Protein AF-A0A842T5T7-F1 (afdb_monomer_lite)

pLDDT: mean 91.79, std 8.26, range [56.25, 98.56]

Secondary structure (DSSP, 8-state):
--GGGS-SSPPSEEEEEE--GGGHHHHHHHHHHHHHH-TTSEEEEEEHHHHHSHHHHHTT--SEE--S--TTGGGS---GGGSTT-------S--------TT-SHHHH--S--

Radius of gyration: 15.99 Å; chains: 1; bounding box: 43×28×37 Å

Structure (mmCIF, N/CA/C/O backbone):
data_AF-A0A842T5T7-F1
#
_entry.id   AF-A0A842T5T7-F1
#
loop_
_atom_site.group_PDB
_atom_site.id
_atom_site.type_symbol
_atom_site.label_atom_id
_atom_site.label_alt_id
_atom_site.label_comp_id
_atom_site.label_asym_id
_atom_site.label_entity_id
_atom_site.label_seq_id
_atom_site.pdbx_PDB_ins_code
_atom_site.Cartn_x
_atom_site.Cartn_y
_atom_site.Cartn_z
_atom_site.occupancy
_atom_site.B_iso_or_equiv
_atom_site.auth_seq_id
_atom_site.auth_comp_id
_atom_site.auth_asym_id
_atom_site.auth_atom_id
_atom_site.pdbx_PDB_model_num
ATOM 1 N N . MET A 1 1 ? -9.230 14.469 2.408 1.00 56.25 1 MET A N 1
ATOM 2 C CA . MET A 1 1 ? -10.537 13.836 2.661 1.00 56.25 1 MET A CA 1
ATOM 3 C C . MET A 1 1 ? -11.310 14.697 3.640 1.00 56.25 1 MET A C 1
ATOM 5 O O . MET A 1 1 ? -10.899 14.820 4.797 1.00 56.25 1 MET A O 1
ATOM 9 N N . ARG A 1 2 ? -12.343 15.370 3.141 1.00 58.50 2 ARG A N 1
ATOM 10 C CA . ARG A 1 2 ? -13.286 16.148 3.950 1.00 58.50 2 ARG A CA 1
ATOM 11 C C . ARG A 1 2 ? -14.195 15.165 4.698 1.00 58.50 2 ARG A C 1
ATOM 13 O O . ARG A 1 2 ? -14.313 14.010 4.297 1.00 58.50 2 ARG A O 1
ATOM 20 N N . LYS A 1 3 ? -14.831 15.590 5.796 1.00 59.28 3 LYS A N 1
ATOM 21 C CA . LYS A 1 3 ? -15.776 14.728 6.544 1.00 59.28 3 LYS A CA 1
ATOM 22 C C . LYS A 1 3 ? -16.939 14.230 5.670 1.00 59.28 3 LYS A C 1
ATOM 24 O O . LYS A 1 3 ? -17.455 13.154 5.934 1.00 59.28 3 LYS A O 1
ATOM 29 N N . SER A 1 4 ? -17.299 14.985 4.631 1.00 59.31 4 SER A N 1
ATOM 30 C CA . SER A 1 4 ? -18.308 14.635 3.623 1.00 59.31 4 SER A CA 1
ATOM 31 C C . SER A 1 4 ? -17.977 13.386 2.806 1.00 59.31 4 SER A C 1
ATOM 33 O O . SER A 1 4 ? -18.882 12.794 2.237 1.00 59.31 4 SER A O 1
ATOM 35 N N . ASP A 1 5 ? -16.701 12.997 2.740 1.00 69.38 5 ASP A N 1
ATOM 36 C CA . ASP A 1 5 ? -16.228 11.920 1.865 1.00 69.38 5 ASP A CA 1
ATOM 37 C C . ASP A 1 5 ? -16.151 10.567 2.612 1.00 69.38 5 ASP A C 1
ATOM 39 O O . ASP A 1 5 ? -15.589 9.601 2.102 1.00 69.38 5 ASP A O 1
ATOM 43 N N . LEU A 1 6 ? -16.642 10.498 3.859 1.00 73.69 6 LEU A N 1
ATOM 44 C CA . LEU A 1 6 ? -16.678 9.260 4.643 1.00 73.69 6 LEU A CA 1
ATOM 45 C C . LEU A 1 6 ? -17.837 8.361 4.179 1.00 73.69 6 LEU A C 1
ATOM 47 O O . LEU A 1 6 ? -18.920 8.869 3.881 1.00 73.69 6 LEU A O 1
ATOM 51 N N . PRO A 1 7 ? -17.647 7.029 4.153 1.00 75.69 7 PRO A N 1
ATOM 52 C CA . PRO A 1 7 ? -18.704 6.108 3.763 1.00 75.69 7 PRO A CA 1
ATOM 53 C C . PRO A 1 7 ? -19.893 6.202 4.727 1.00 75.69 7 PRO A C 1
ATOM 55 O O . PRO A 1 7 ? -19.721 6.371 5.936 1.00 75.69 7 PRO A O 1
ATOM 58 N N . LYS A 1 8 ? -21.109 6.056 4.183 1.00 76.19 8 LYS A N 1
ATOM 59 C CA . LYS A 1 8 ? -22.356 6.033 4.969 1.00 76.19 8 LYS A CA 1
ATOM 60 C C . LYS A 1 8 ? -22.372 4.881 5.983 1.00 76.19 8 LYS A C 1
ATOM 62 O O . LYS A 1 8 ? -22.871 5.053 7.090 1.00 76.19 8 LYS A O 1
ATOM 67 N N . ASN A 1 9 ? -21.783 3.741 5.617 1.00 84.50 9 ASN A N 1
ATOM 68 C CA . ASN A 1 9 ? -21.648 2.567 6.476 1.00 84.50 9 ASN A CA 1
ATOM 69 C C . ASN A 1 9 ? -20.238 2.486 7.070 1.00 84.50 9 ASN A C 1
ATOM 71 O O . ASN A 1 9 ? -19.254 2.845 6.420 1.00 84.50 9 ASN A O 1
ATOM 75 N N . LYS A 1 10 ? -20.135 1.983 8.304 1.00 90.19 10 LYS A N 1
ATOM 76 C CA . LYS A 1 10 ? -18.836 1.712 8.930 1.00 90.19 10 LYS A CA 1
ATOM 77 C C . LYS A 1 10 ? -18.186 0.504 8.238 1.00 90.19 10 LYS A C 1
ATOM 79 O O . LYS A 1 10 ? -18.858 -0.516 8.116 1.00 90.19 10 LYS A O 1
ATOM 84 N N . PRO A 1 11 ? -16.923 0.602 7.791 1.00 94.50 11 PRO A N 1
ATOM 85 C CA . PRO A 1 11 ? -16.230 -0.520 7.177 1.00 94.50 11 PRO A CA 1
ATOM 86 C C . PRO A 1 11 ? -15.849 -1.568 8.225 1.00 94.50 11 PRO A C 1
ATOM 88 O O . PRO A 1 11 ? -15.534 -1.228 9.366 1.00 94.50 11 PRO A O 1
ATOM 91 N N . ASN A 1 12 ? -15.809 -2.827 7.798 1.00 96.88 12 ASN A N 1
ATOM 92 C CA . ASN A 1 12 ? -15.239 -3.937 8.566 1.00 96.88 12 ASN A CA 1
ATOM 93 C C . ASN A 1 12 ? -13.763 -4.177 8.197 1.00 96.88 12 ASN A C 1
ATOM 95 O O . ASN A 1 12 ? -13.042 -4.821 8.947 1.00 96.88 12 ASN A O 1
ATOM 99 N N . LEU A 1 13 ? -13.318 -3.638 7.057 1.00 96.94 13 LEU A N 1
ATOM 100 C CA . LEU A 1 13 ? -11.975 -3.792 6.506 1.00 96.94 13 LEU A CA 1
ATOM 101 C C . LEU A 1 13 ? -11.516 -2.469 5.882 1.00 96.94 13 LEU A C 1
ATOM 103 O O . LEU A 1 13 ? -12.269 -1.821 5.151 1.00 96.94 13 LEU A O 1
ATOM 107 N N . VAL A 1 14 ? -10.275 -2.076 6.156 1.00 97.31 14 VAL A N 1
ATOM 108 C CA . VAL A 1 14 ? -9.615 -0.904 5.574 1.00 97.31 14 VAL A CA 1
ATOM 109 C C . VAL A 1 14 ? -8.306 -1.348 4.931 1.00 97.31 14 VAL A C 1
ATOM 111 O O . VAL A 1 14 ? -7.363 -1.747 5.611 1.00 97.31 14 VAL A O 1
ATOM 114 N N . LEU A 1 15 ? -8.235 -1.221 3.608 1.00 97.50 15 LEU A N 1
ATOM 115 C CA . LEU A 1 15 ? -7.036 -1.513 2.828 1.00 97.50 15 LEU A CA 1
ATOM 116 C C . LEU A 1 15 ? -6.277 -0.214 2.548 1.00 97.50 15 LEU A C 1
ATOM 118 O O . LEU A 1 15 ? -6.840 0.742 2.011 1.00 97.50 15 LEU A O 1
ATOM 122 N N . ILE A 1 16 ? -4.998 -0.163 2.915 1.00 97.56 16 ILE A N 1
ATOM 123 C CA . ILE A 1 16 ? -4.134 1.001 2.687 1.00 97.56 16 ILE A CA 1
ATOM 124 C C . ILE A 1 16 ? -3.002 0.602 1.742 1.00 97.56 16 ILE A C 1
ATOM 126 O O . ILE A 1 16 ? -2.128 -0.186 2.096 1.00 97.56 16 ILE A O 1
ATOM 130 N N . THR A 1 17 ? -2.976 1.196 0.551 1.00 96.94 17 THR A N 1
ATOM 131 C CA . THR A 1 17 ? -1.896 0.986 -0.421 1.00 96.94 17 THR A CA 1
ATOM 132 C C . THR A 1 17 ? -0.758 1.971 -0.192 1.00 96.94 17 THR A C 1
ATOM 134 O O . THR A 1 17 ? -0.957 3.183 -0.096 1.00 96.94 17 THR A O 1
ATOM 137 N N . SER A 1 18 ? 0.460 1.445 -0.142 1.00 96.69 18 SER A N 1
ATOM 138 C CA . SER A 1 18 ? 1.698 2.209 -0.068 1.00 96.69 18 SER A CA 1
ATOM 139 C C . SER A 1 18 ? 2.445 2.208 -1.404 1.00 96.69 18 SER A C 1
ATOM 141 O O . SER A 1 18 ? 2.383 1.256 -2.181 1.00 96.69 18 SER A O 1
ATOM 143 N N . LEU A 1 19 ? 3.172 3.293 -1.671 1.00 93.50 19 LEU A N 1
ATOM 144 C CA . LEU A 1 19 ? 4.014 3.445 -2.857 1.00 93.50 19 LEU A CA 1
ATOM 145 C C . LEU A 1 19 ? 5.484 3.461 -2.435 1.00 93.50 19 LEU A C 1
ATOM 147 O O . LEU A 1 19 ? 6.051 2.423 -2.116 1.00 93.50 19 LEU A O 1
ATOM 151 N N . PHE A 1 20 ? 6.115 4.630 -2.390 1.00 93.38 20 PHE A N 1
ATOM 152 C CA . PHE A 1 20 ? 7.539 4.730 -2.105 1.00 93.38 20 PHE A CA 1
ATOM 153 C C . PHE A 1 20 ? 7.872 4.616 -0.618 1.00 93.38 20 PHE A C 1
ATOM 155 O O . PHE A 1 20 ? 7.119 5.058 0.251 1.00 93.38 20 PHE A O 1
ATOM 162 N N . THR A 1 21 ? 9.065 4.090 -0.333 1.00 93.44 21 THR A N 1
ATOM 163 C CA . THR A 1 21 ? 9.589 3.930 1.030 1.00 93.44 21 THR A CA 1
ATOM 164 C C . THR A 1 21 ? 9.729 5.264 1.762 1.00 93.44 21 THR A C 1
ATOM 166 O O . THR A 1 21 ? 9.474 5.318 2.957 1.00 93.44 21 THR A O 1
ATOM 169 N N . TYR A 1 22 ? 10.046 6.363 1.071 1.00 93.81 22 TYR A N 1
ATOM 170 C CA . TYR A 1 22 ? 10.150 7.697 1.678 1.00 93.81 22 TYR A CA 1
ATOM 171 C C . TYR A 1 22 ? 8.792 8.332 2.037 1.00 93.81 22 TYR A C 1
ATOM 173 O O . TYR A 1 22 ? 8.747 9.295 2.798 1.00 93.81 22 TYR A O 1
ATOM 181 N N . TRP A 1 23 ? 7.671 7.777 1.562 1.00 94.69 23 TRP A N 1
ATOM 182 C CA . TRP A 1 23 ? 6.314 8.195 1.943 1.00 94.69 23 TRP A CA 1
ATOM 183 C C . TRP A 1 23 ? 5.707 7.337 3.064 1.00 94.69 23 TRP A C 1
ATOM 185 O O . TRP A 1 23 ? 4.490 7.319 3.257 1.00 94.69 23 TRP A O 1
ATOM 195 N N . TRP A 1 24 ? 6.540 6.658 3.857 1.00 96.88 24 TRP A N 1
ATOM 196 C CA . TRP A 1 24 ? 6.083 5.824 4.972 1.00 96.88 24 TRP A CA 1
ATOM 197 C C . TRP A 1 24 ? 5.275 6.607 6.027 1.00 96.88 24 TRP A C 1
ATOM 199 O O . TRP A 1 24 ? 4.300 6.095 6.578 1.00 96.88 24 TRP A O 1
ATOM 209 N N . GLN A 1 25 ? 5.623 7.872 6.291 1.00 97.62 25 GLN A N 1
ATOM 210 C CA . GLN A 1 25 ? 4.958 8.683 7.319 1.00 97.62 25 GLN A CA 1
ATOM 211 C C . GLN A 1 25 ? 3.459 8.912 7.026 1.00 97.62 25 GLN A C 1
ATOM 213 O O . GLN A 1 25 ? 2.644 8.678 7.924 1.00 97.62 25 GLN A O 1
ATOM 218 N N . PRO A 1 26 ? 3.043 9.345 5.814 1.00 97.44 26 PRO A N 1
ATOM 219 C CA . PRO A 1 26 ? 1.635 9.372 5.413 1.00 97.44 26 PRO A CA 1
ATOM 220 C C . PRO A 1 26 ? 0.888 8.046 5.598 1.00 97.44 26 PRO A C 1
ATOM 222 O O . PRO A 1 26 ? -0.257 8.057 6.061 1.00 97.44 26 PRO A O 1
ATOM 225 N N . VAL A 1 27 ? 1.526 6.911 5.292 1.00 97.88 27 VAL A N 1
ATOM 226 C CA . VAL A 1 27 ? 0.926 5.577 5.474 1.00 97.88 27 VAL A CA 1
ATOM 227 C C . VAL A 1 27 ? 0.622 5.341 6.954 1.00 97.88 27 VAL A C 1
ATOM 229 O O . VAL A 1 27 ? -0.511 5.031 7.318 1.00 97.88 27 VAL A O 1
ATOM 232 N N . TRP A 1 28 ? 1.587 5.604 7.837 1.00 98.19 28 TRP A N 1
ATOM 233 C CA . TRP A 1 28 ? 1.405 5.434 9.282 1.00 98.19 28 TRP A CA 1
ATOM 234 C C . TRP A 1 28 ? 0.359 6.389 9.859 1.00 98.19 28 TRP A C 1
ATOM 236 O O . TRP A 1 28 ? -0.442 6.001 10.711 1.00 98.19 28 TRP A O 1
ATOM 246 N N . LYS A 1 29 ? 0.333 7.643 9.389 1.00 98.19 29 LYS A N 1
ATOM 247 C CA . LYS A 1 29 ? -0.709 8.612 9.763 1.00 98.19 29 LYS A CA 1
ATOM 248 C C . LYS A 1 29 ? -2.098 8.106 9.361 1.00 98.19 29 LYS A C 1
ATOM 250 O O . LYS A 1 29 ? -3.039 8.269 10.135 1.00 98.19 29 LYS A O 1
ATOM 255 N N . SER A 1 30 ? -2.214 7.464 8.199 1.00 97.00 30 SER A N 1
ATOM 256 C CA . SER A 1 30 ? -3.469 6.880 7.713 1.00 97.00 30 SER A CA 1
ATOM 257 C C . SER A 1 30 ? -3.920 5.709 8.584 1.00 97.00 30 SER A C 1
ATOM 259 O O . SER A 1 30 ? -5.058 5.721 9.048 1.00 97.00 30 SER A O 1
ATOM 261 N N . VAL A 1 31 ? -3.019 4.775 8.912 1.00 98.00 31 VAL A N 1
ATOM 262 C CA . VAL A 1 31 ? -3.301 3.656 9.835 1.00 98.00 31 VAL A CA 1
ATOM 263 C C . VAL A 1 31 ? -3.822 4.177 11.176 1.00 98.00 31 VAL A C 1
ATOM 265 O O . VAL A 1 31 ? -4.916 3.816 11.604 1.00 98.00 31 VAL A O 1
ATOM 268 N N . LYS A 1 32 ? -3.094 5.106 11.812 1.00 98.00 32 LYS A N 1
ATOM 269 C CA . LYS A 1 32 ? -3.492 5.689 13.107 1.00 98.00 32 LYS A CA 1
ATOM 270 C C . LYS A 1 32 ? -4.841 6.403 13.037 1.00 98.00 32 LYS A C 1
ATOM 272 O O . LYS A 1 32 ? -5.624 6.329 13.981 1.00 98.00 32 LYS A O 1
ATOM 277 N N . LYS A 1 33 ? -5.109 7.122 11.944 1.00 96.00 33 LYS A N 1
ATOM 278 C CA . LYS A 1 33 ? -6.381 7.820 11.735 1.00 96.00 33 LYS A CA 1
ATOM 279 C C . LYS A 1 33 ? -7.536 6.827 11.620 1.00 96.00 33 LYS A C 1
ATOM 281 O O . LYS A 1 33 ? -8.530 6.993 12.321 1.00 96.00 33 LYS A O 1
ATOM 286 N N . TYR A 1 34 ? -7.414 5.814 10.767 1.00 95.44 34 TYR A N 1
ATOM 287 C CA . TYR A 1 34 ? -8.506 4.872 10.529 1.00 95.44 34 TYR A CA 1
ATOM 288 C C . TYR A 1 34 ? -8.742 3.930 11.704 1.00 95.44 34 TYR A C 1
ATOM 290 O O . TYR A 1 34 ? -9.898 3.670 12.008 1.00 95.44 34 TYR A O 1
ATOM 298 N N . LYS A 1 35 ? -7.704 3.561 12.462 1.00 95.75 35 LYS A N 1
ATOM 299 C CA . LYS A 1 35 ? -7.869 2.780 13.698 1.00 95.75 35 LYS A CA 1
ATOM 300 C C . LYS A 1 35 ? -8.662 3.536 14.770 1.00 95.75 35 LYS A C 1
ATOM 302 O O . LYS A 1 35 ? -9.434 2.941 15.508 1.00 95.75 35 LYS A O 1
ATOM 307 N N . LYS A 1 36 ? -8.522 4.868 14.824 1.00 95.19 36 LYS A N 1
ATOM 308 C CA . LYS A 1 36 ? -9.334 5.732 15.702 1.00 95.19 36 LYS A CA 1
ATOM 309 C C . LYS A 1 36 ? -10.773 5.899 15.211 1.00 95.19 36 LYS A C 1
ATOM 311 O O . LYS A 1 36 ? -11.678 5.990 16.030 1.00 95.19 36 LYS A O 1
ATOM 316 N N . LEU A 1 37 ? -10.983 5.996 13.897 1.00 93.69 37 LEU A N 1
ATOM 317 C CA . LEU A 1 37 ? -12.320 6.180 13.316 1.00 93.69 37 LEU A CA 1
ATOM 318 C C . LEU A 1 37 ? -13.141 4.884 13.317 1.00 93.69 37 LEU A C 1
ATOM 320 O O . LEU A 1 37 ? -14.352 4.925 13.530 1.00 93.69 37 LEU A O 1
ATOM 324 N N . TYR A 1 38 ? -12.481 3.751 13.086 1.00 95.00 38 TYR A N 1
ATOM 325 C CA . TYR A 1 38 ? -13.088 2.440 12.891 1.00 95.00 38 TYR A CA 1
ATOM 326 C C . TYR A 1 38 ? -12.337 1.390 13.726 1.00 95.00 38 TYR A C 1
ATOM 328 O O . TYR A 1 38 ? -11.585 0.592 13.177 1.00 95.00 38 TYR A O 1
ATOM 336 N N . PRO A 1 39 ? -12.517 1.382 15.060 1.00 94.31 39 PRO A N 1
ATOM 337 C CA . PRO A 1 39 ? -11.754 0.508 15.956 1.00 94.31 39 PRO A CA 1
ATOM 338 C C . PRO A 1 39 ? -12.025 -0.987 15.747 1.00 94.31 39 PRO A C 1
ATOM 340 O O . PRO A 1 39 ? -11.192 -1.806 16.110 1.00 94.31 39 PRO A O 1
ATOM 343 N N . ASN A 1 40 ? -13.170 -1.330 15.150 1.00 95.56 40 ASN A N 1
ATOM 344 C CA . ASN A 1 40 ? -13.559 -2.710 14.854 1.00 95.56 40 ASN A CA 1
ATOM 345 C C . ASN A 1 40 ? -13.184 -3.143 13.429 1.00 95.56 40 ASN A C 1
ATOM 347 O O . ASN A 1 40 ? -13.470 -4.277 13.059 1.00 95.56 40 ASN A O 1
ATOM 351 N N . ALA A 1 41 ? -12.637 -2.240 12.609 1.00 97.12 41 ALA A N 1
ATOM 352 C CA . ALA A 1 41 ? -12.226 -2.576 11.255 1.00 97.12 41 ALA A CA 1
ATOM 353 C C . ALA A 1 41 ? -10.810 -3.146 11.268 1.00 97.12 41 ALA A C 1
ATOM 355 O O . ALA A 1 41 ? -9.914 -2.564 11.881 1.00 97.12 41 ALA A O 1
ATOM 356 N N . GLU A 1 42 ? -10.601 -4.232 10.537 1.00 98.25 42 GLU A N 1
ATOM 357 C CA . GLU A 1 42 ? -9.266 -4.753 10.276 1.00 98.25 42 GLU A CA 1
ATOM 358 C C . GLU A 1 42 ? -8.523 -3.821 9.312 1.00 98.25 42 GLU A C 1
ATOM 360 O O . GLU A 1 42 ? -9.086 -3.373 8.309 1.00 98.25 42 GLU A O 1
ATOM 365 N N . ILE A 1 43 ? -7.267 -3.484 9.615 1.00 98.44 43 ILE A N 1
ATOM 366 C CA . ILE A 1 43 ? -6.449 -2.606 8.775 1.00 98.44 43 ILE A CA 1
ATOM 367 C C . ILE A 1 43 ? -5.276 -3.381 8.188 1.00 98.44 43 ILE A C 1
ATOM 369 O O . ILE A 1 43 ? -4.319 -3.708 8.896 1.00 98.44 43 ILE A O 1
ATOM 373 N N . ILE A 1 44 ? -5.301 -3.557 6.868 1.00 98.56 44 ILE A N 1
ATOM 374 C CA . ILE A 1 44 ? -4.236 -4.211 6.103 1.00 98.56 44 ILE A CA 1
ATOM 375 C C . ILE A 1 44 ? -3.488 -3.163 5.282 1.00 98.56 44 ILE A C 1
ATOM 377 O O . ILE A 1 44 ? -4.092 -2.356 4.568 1.00 98.56 44 ILE A O 1
ATOM 381 N N . VAL A 1 45 ? -2.158 -3.169 5.374 1.00 98.56 45 VAL A N 1
ATOM 382 C CA . VAL A 1 45 ? -1.298 -2.280 4.581 1.00 98.56 45 VAL A CA 1
ATOM 383 C C . VAL A 1 45 ? -0.554 -3.092 3.527 1.00 98.56 45 VAL A C 1
ATOM 385 O O . VAL A 1 45 ? 0.152 -4.037 3.859 1.00 98.56 45 VAL A O 1
ATOM 388 N N . GLY A 1 46 ? -0.684 -2.701 2.260 1.00 97.62 46 GLY A N 1
ATOM 389 C CA . GLY A 1 46 ? -0.020 -3.347 1.125 1.00 97.62 46 GLY A CA 1
ATOM 390 C C . GLY A 1 46 ? 0.740 -2.356 0.246 1.00 97.62 46 GLY A C 1
ATOM 391 O O . GLY A 1 46 ? 0.920 -1.188 0.598 1.00 97.62 46 GLY A O 1
ATOM 392 N N . GLY A 1 47 ? 1.189 -2.804 -0.923 1.00 95.38 47 GLY A N 1
ATOM 393 C CA . GLY A 1 47 ? 1.909 -1.975 -1.895 1.00 95.38 47 GLY A CA 1
ATOM 394 C C . GLY A 1 47 ? 3.433 -2.021 -1.750 1.00 95.38 47 GLY A C 1
ATOM 395 O O . GLY A 1 47 ? 3.982 -2.862 -1.036 1.00 95.38 47 GLY A O 1
ATOM 396 N N . ILE A 1 48 ? 4.137 -1.148 -2.474 1.00 94.75 48 ILE A N 1
ATOM 397 C CA . ILE A 1 48 ? 5.584 -1.292 -2.717 1.00 94.75 48 ILE A CA 1
ATOM 398 C C . ILE A 1 48 ? 6.387 -1.145 -1.417 1.00 94.75 48 ILE A C 1
ATOM 400 O O . ILE A 1 48 ? 7.172 -2.028 -1.084 1.00 94.75 48 ILE A O 1
ATOM 404 N N . TYR A 1 49 ? 6.174 -0.079 -0.643 1.00 96.19 49 TYR A N 1
ATOM 405 C CA . TYR A 1 49 ? 6.857 0.117 0.642 1.00 96.19 49 TYR A CA 1
ATOM 406 C C . TYR A 1 49 ? 6.601 -1.039 1.617 1.00 96.19 49 TYR A C 1
ATOM 408 O O . TYR A 1 49 ? 7.557 -1.573 2.181 1.00 96.19 49 TYR A O 1
ATOM 416 N N . ALA A 1 50 ? 5.338 -1.441 1.771 1.00 97.38 50 ALA A N 1
ATOM 417 C CA . ALA A 1 50 ? 4.940 -2.562 2.620 1.00 97.38 50 ALA A CA 1
ATOM 418 C C . ALA A 1 50 ? 5.631 -3.872 2.209 1.00 97.38 50 ALA A C 1
ATOM 420 O O . ALA A 1 50 ? 6.074 -4.630 3.064 1.00 97.38 50 ALA A O 1
ATOM 421 N N . SER A 1 51 ? 5.793 -4.092 0.903 1.00 96.31 51 SER A N 1
ATOM 422 C CA . SER A 1 51 ? 6.429 -5.296 0.365 1.00 96.31 51 SER A CA 1
ATOM 423 C C . SER A 1 51 ? 7.953 -5.293 0.509 1.00 96.31 51 SER A C 1
ATOM 425 O O . SER A 1 51 ? 8.555 -6.349 0.672 1.00 96.31 51 SER A O 1
ATOM 427 N N . ILE A 1 52 ? 8.592 -4.121 0.435 1.00 95.38 52 ILE A N 1
ATOM 428 C CA . ILE A 1 52 ? 10.056 -3.994 0.546 1.00 95.38 52 ILE A CA 1
ATOM 429 C C . ILE A 1 52 ? 10.506 -4.041 2.009 1.00 95.38 52 ILE A C 1
ATOM 431 O O . ILE A 1 52 ? 11.539 -4.635 2.312 1.00 95.38 52 ILE A O 1
ATOM 435 N N . LEU A 1 53 ? 9.766 -3.387 2.910 1.00 96.19 53 LEU A N 1
ATOM 436 C CA . LEU A 1 53 ? 10.129 -3.226 4.323 1.00 96.19 53 LEU A CA 1
ATOM 437 C C . LEU A 1 53 ? 8.980 -3.659 5.255 1.00 96.19 53 LEU A C 1
ATOM 439 O O . LEU A 1 53 ? 8.503 -2.833 6.043 1.00 96.19 53 LEU A O 1
ATOM 443 N N . PRO A 1 54 ? 8.532 -4.928 5.205 1.00 97.38 54 PRO A N 1
ATOM 444 C CA . PRO A 1 54 ? 7.343 -5.383 5.930 1.00 97.38 54 PRO A CA 1
ATOM 445 C C . PRO A 1 54 ? 7.464 -5.196 7.444 1.00 97.38 54 PRO A C 1
ATOM 447 O O . PRO A 1 54 ? 6.573 -4.620 8.067 1.00 97.38 54 PRO A O 1
ATOM 450 N N . GLU A 1 55 ? 8.617 -5.541 8.021 1.00 97.62 55 GLU A N 1
ATOM 451 C CA . GLU A 1 55 ? 8.888 -5.374 9.456 1.00 97.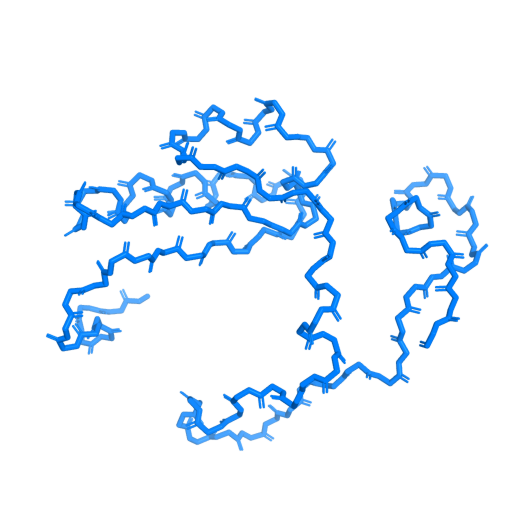62 55 GLU A CA 1
ATOM 452 C C . GLU A 1 55 ? 8.826 -3.911 9.908 1.00 97.62 55 GLU A C 1
ATOM 454 O O . GLU A 1 55 ? 8.368 -3.591 11.006 1.00 97.62 55 GLU A O 1
ATOM 459 N N . TYR A 1 56 ? 9.271 -2.984 9.055 1.00 97.69 56 TYR A N 1
ATOM 460 C CA . TYR A 1 56 ? 9.164 -1.560 9.354 1.00 97.69 56 TYR A CA 1
ATOM 461 C C . TYR A 1 56 ? 7.723 -1.077 9.180 1.00 97.69 56 TYR A C 1
ATOM 463 O O . TYR A 1 56 ? 7.240 -0.297 9.995 1.00 97.69 56 TYR A O 1
ATOM 471 N N . CYS A 1 57 ? 7.015 -1.564 8.159 1.00 97.88 57 CYS A N 1
ATOM 472 C CA . CYS A 1 57 ? 5.603 -1.265 7.938 1.00 97.88 57 CYS A CA 1
ATOM 473 C C . CYS A 1 57 ? 4.730 -1.725 9.108 1.00 97.88 57 CYS A C 1
ATOM 475 O O . CYS A 1 57 ? 3.871 -0.966 9.551 1.00 97.88 57 CYS A O 1
ATOM 477 N N . LYS A 1 58 ? 5.003 -2.896 9.692 1.00 98.12 58 LYS A N 1
ATOM 478 C CA . LYS A 1 58 ? 4.243 -3.432 10.830 1.00 98.12 58 LYS A CA 1
ATOM 479 C C . LYS A 1 58 ? 4.236 -2.494 12.044 1.00 98.12 58 LYS A C 1
ATOM 481 O O . LYS A 1 58 ? 3.229 -2.390 12.748 1.00 98.12 58 LYS A O 1
ATOM 486 N N . LYS A 1 59 ? 5.308 -1.715 12.237 1.00 98.12 59 LYS A N 1
ATOM 487 C CA . LYS A 1 59 ? 5.418 -0.693 13.299 1.00 98.12 59 LYS A CA 1
ATOM 488 C C . LYS A 1 59 ? 4.409 0.454 13.157 1.00 98.12 59 LYS A C 1
ATOM 490 O O . LYS A 1 59 ? 4.240 1.231 14.096 1.00 98.12 59 LYS A O 1
ATOM 495 N N . SER A 1 60 ? 3.700 0.558 12.030 1.00 97.25 60 SER A N 1
ATOM 496 C CA . SER A 1 60 ? 2.607 1.518 11.853 1.00 97.25 60 SER A CA 1
ATOM 497 C C . SER A 1 60 ? 1.412 1.257 12.777 1.00 97.25 60 SER A C 1
ATOM 499 O O . SER A 1 60 ? 0.595 2.163 12.963 1.00 97.25 60 SER A O 1
ATOM 501 N N . GLY A 1 61 ? 1.289 0.040 13.326 1.00 97.25 61 GLY A N 1
ATOM 502 C CA . GLY A 1 61 ? 0.142 -0.407 14.124 1.00 97.25 61 GLY A CA 1
ATOM 503 C C . GLY A 1 61 ? -1.005 -1.005 13.298 1.00 97.25 61 GLY A C 1
ATOM 504 O O . GLY A 1 61 ? -2.136 -1.060 13.787 1.00 97.25 61 GLY A O 1
ATOM 505 N N . CYS A 1 62 ? -0.729 -1.404 12.051 1.00 98.00 62 CYS A N 1
ATOM 506 C CA . CYS A 1 62 ? -1.671 -2.148 11.212 1.00 98.00 62 CYS A CA 1
ATOM 507 C C . CYS A 1 62 ? -1.827 -3.599 11.688 1.00 98.00 62 CYS A C 1
ATOM 509 O O . CYS A 1 62 ? -0.918 -4.180 12.295 1.00 98.00 62 CYS A O 1
ATOM 511 N N . ASP A 1 63 ? -2.987 -4.179 11.406 1.00 98.38 63 ASP A N 1
ATOM 512 C CA . ASP A 1 63 ? -3.342 -5.534 11.828 1.00 98.38 63 ASP A CA 1
ATOM 513 C C . ASP A 1 63 ? -2.637 -6.576 10.959 1.00 98.38 63 ASP A C 1
ATOM 515 O O . ASP A 1 63 ? -2.109 -7.551 11.492 1.00 98.38 63 ASP A O 1
ATOM 519 N N . GLU A 1 64 ? -2.433 -6.280 9.672 1.00 98.38 64 GLU A N 1
ATOM 520 C CA . GLU A 1 64 ? -1.647 -7.107 8.754 1.00 98.38 64 GLU A CA 1
ATOM 521 C C . GLU A 1 64 ? -0.837 -6.263 7.753 1.00 98.38 64 GLU A C 1
ATOM 523 O O . GLU A 1 64 ? -1.199 -5.133 7.408 1.00 98.38 64 GLU A O 1
ATOM 528 N N . VAL A 1 65 ? 0.289 -6.820 7.298 1.00 98.50 65 VAL A N 1
ATOM 529 C CA . VAL A 1 65 ? 1.070 -6.290 6.177 1.00 98.50 65 VAL A CA 1
ATOM 530 C C . VAL A 1 65 ? 1.003 -7.296 5.037 1.00 98.50 65 VAL A C 1
ATOM 532 O O . VAL A 1 65 ? 1.523 -8.401 5.163 1.00 98.50 65 VAL A O 1
ATOM 535 N N . TYR A 1 66 ? 0.405 -6.895 3.920 1.00 97.75 66 TYR A N 1
ATOM 536 C CA . TYR A 1 66 ? 0.346 -7.718 2.720 1.00 97.75 66 TYR A CA 1
ATOM 537 C C . TYR A 1 66 ? 1.579 -7.466 1.845 1.00 97.75 66 TYR A C 1
ATOM 539 O O . TYR A 1 66 ? 1.837 -6.332 1.424 1.00 97.75 66 TYR A O 1
ATOM 547 N N . VAL A 1 67 ? 2.337 -8.526 1.562 1.00 96.12 67 VAL A N 1
ATOM 548 C CA . VAL A 1 67 ? 3.576 -8.469 0.775 1.00 96.12 67 VAL A CA 1
ATOM 549 C C . VAL A 1 67 ? 3.330 -8.998 -0.633 1.00 96.12 67 VAL A C 1
ATOM 551 O O . VAL A 1 67 ? 2.962 -10.154 -0.823 1.00 96.12 67 VAL A O 1
ATOM 554 N N . GLY A 1 68 ? 3.620 -8.164 -1.628 1.00 93.00 68 GLY A N 1
ATOM 555 C CA . GLY A 1 68 ? 3.527 -8.511 -3.040 1.00 93.00 68 GLY A CA 1
ATOM 556 C C . GLY A 1 68 ? 2.246 -8.018 -3.708 1.00 93.00 68 GLY A C 1
ATOM 557 O O . GLY A 1 68 ? 1.599 -7.068 -3.264 1.00 93.00 68 GLY A O 1
ATOM 558 N N . LEU A 1 69 ? 1.932 -8.645 -4.839 1.00 90.56 69 LEU A N 1
ATOM 559 C CA . LEU A 1 69 ? 0.776 -8.325 -5.669 1.00 90.56 69 LEU A CA 1
ATOM 560 C C . LEU A 1 69 ? -0.396 -9.249 -5.359 1.00 90.56 69 LEU A C 1
ATOM 562 O O . LEU A 1 69 ? -0.219 -10.463 -5.268 1.00 90.56 69 LEU A O 1
ATOM 566 N N . VAL A 1 70 ? -1.595 -8.669 -5.333 1.00 92.00 70 VAL A N 1
ATOM 567 C CA . VAL A 1 70 ? -2.855 -9.417 -5.352 1.00 92.00 70 VAL A CA 1
ATOM 568 C C . VAL A 1 70 ? -3.100 -9.873 -6.789 1.00 92.00 70 VAL A C 1
ATOM 570 O O . VAL A 1 70 ? -3.539 -9.089 -7.629 1.00 9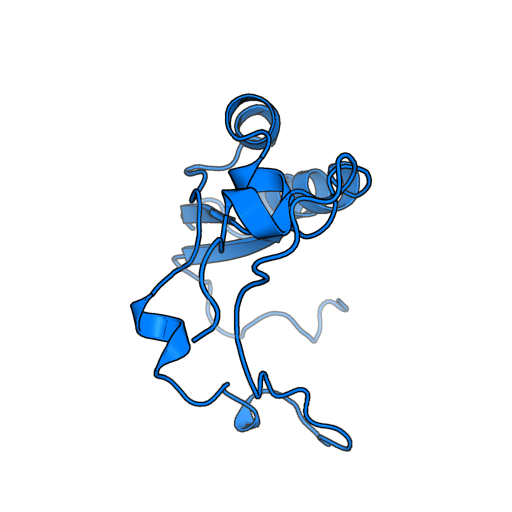2.00 70 VAL A O 1
ATOM 573 N N . ARG A 1 71 ? -2.749 -11.123 -7.103 1.00 88.69 71 ARG A N 1
ATOM 574 C CA . ARG A 1 71 ? -2.728 -11.631 -8.488 1.00 88.69 71 ARG A CA 1
ATOM 575 C C . ARG A 1 71 ? -4.114 -11.680 -9.119 1.00 88.69 71 ARG A C 1
ATOM 577 O O . ARG A 1 71 ? -4.245 -11.485 -10.321 1.00 88.69 71 ARG A O 1
ATOM 584 N N . GLU A 1 72 ? -5.129 -11.934 -8.312 1.00 91.12 72 GLU A N 1
ATOM 585 C CA . GLU A 1 72 ? -6.525 -12.017 -8.720 1.00 91.12 72 GLU A CA 1
ATOM 586 C C . GLU A 1 72 ? -7.026 -10.659 -9.224 1.00 91.12 72 GLU A C 1
ATOM 588 O O . GLU A 1 72 ? -7.742 -10.600 -10.220 1.00 91.12 72 GLU A O 1
ATOM 593 N N . ALA A 1 73 ? -6.584 -9.568 -8.588 1.00 89.56 73 ALA A N 1
ATOM 594 C CA . ALA A 1 73 ? -6.986 -8.210 -8.940 1.00 89.56 73 ALA A CA 1
ATOM 595 C C . ALA A 1 73 ? -6.420 -7.744 -10.291 1.00 89.56 73 ALA A C 1
ATOM 597 O O . ALA A 1 73 ? -7.028 -6.901 -10.941 1.00 89.56 73 ALA A O 1
ATOM 598 N N . GLU A 1 74 ? -5.297 -8.310 -10.745 1.00 86.81 74 GLU A N 1
ATOM 599 C CA . GLU A 1 74 ? -4.695 -7.962 -12.041 1.00 86.81 74 GLU A CA 1
ATOM 600 C C . GLU A 1 74 ? -5.541 -8.428 -13.238 1.00 86.81 74 GLU A C 1
ATOM 602 O O . GLU A 1 74 ? -5.377 -7.909 -14.337 1.00 86.81 74 GLU A O 1
ATOM 607 N N . ASN A 1 75 ? -6.465 -9.374 -13.033 1.00 88.62 75 ASN A N 1
ATOM 608 C CA . ASN A 1 75 ? -7.382 -9.849 -14.075 1.00 88.62 75 ASN A CA 1
ATOM 609 C C . ASN A 1 75 ? -8.738 -9.124 -14.054 1.00 88.62 75 ASN A C 1
ATOM 611 O O . ASN A 1 75 ? -9.658 -9.520 -14.771 1.00 88.62 75 ASN A O 1
ATOM 615 N N . LEU A 1 76 ? -8.891 -8.100 -13.211 1.00 91.31 76 LEU A N 1
ATOM 616 C CA . LEU A 1 76 ? -10.130 -7.344 -13.060 1.00 91.31 76 LEU A CA 1
ATOM 617 C C . LEU A 1 76 ? -9.992 -5.950 -13.671 1.00 91.31 76 LEU A C 1
ATOM 619 O O . LEU A 1 76 ? -8.925 -5.338 -13.663 1.00 91.31 76 LEU A O 1
ATOM 623 N N . ILE A 1 77 ? -11.108 -5.423 -14.171 1.00 90.31 77 ILE A N 1
ATOM 624 C CA . ILE A 1 77 ? -11.184 -4.029 -14.606 1.00 90.31 77 ILE A CA 1
ATOM 625 C C . ILE A 1 77 ? -11.250 -3.153 -13.346 1.00 90.31 77 ILE A C 1
ATOM 627 O O . ILE A 1 77 ? -12.068 -3.440 -12.464 1.00 90.31 77 ILE A O 1
ATOM 631 N N . PRO A 1 78 ? -10.425 -2.092 -13.230 1.00 90.31 78 PRO A N 1
ATOM 632 C CA . PRO A 1 78 ? -10.539 -1.153 -12.124 1.00 90.31 78 PRO A CA 1
ATOM 633 C C . PRO A 1 78 ? -11.948 -0.568 -12.033 1.00 90.31 78 PRO A C 1
ATOM 635 O O . PRO A 1 78 ? -12.587 -0.289 -13.046 1.00 90.31 78 PRO A O 1
ATOM 638 N N . THR A 1 79 ? -12.418 -0.347 -10.809 1.00 90.69 79 THR A N 1
ATOM 639 C CA . THR A 1 79 ? -13.768 0.158 -10.520 1.00 90.69 79 THR A CA 1
ATOM 640 C C . THR A 1 79 ? -13.858 1.664 -10.804 1.00 90.69 79 THR A C 1
ATOM 642 O O . THR A 1 79 ? -13.931 2.495 -9.896 1.00 90.69 79 THR A O 1
ATOM 645 N N . TYR A 1 80 ? -13.759 2.033 -12.085 1.00 90.12 80 TYR A N 1
ATOM 646 C CA . TYR A 1 80 ? -13.789 3.415 -12.574 1.00 90.12 80 TYR A CA 1
ATOM 647 C C . TYR A 1 80 ? -15.099 4.134 -12.227 1.00 90.12 80 TYR A C 1
ATOM 649 O O . TYR A 1 80 ? -15.104 5.350 -12.048 1.00 90.12 80 TYR A O 1
ATOM 657 N N . ASP A 1 81 ? -16.182 3.378 -12.060 1.00 89.81 81 ASP A N 1
ATOM 658 C CA . ASP A 1 81 ? -17.496 3.844 -11.617 1.00 89.81 81 ASP A CA 1
ATOM 659 C C . ASP A 1 81 ? -17.496 4.453 -10.202 1.00 89.81 81 ASP A C 1
ATOM 661 O O . ASP A 1 81 ? -18.385 5.242 -9.882 1.00 89.81 81 ASP A O 1
ATOM 665 N N . LEU A 1 82 ? -16.479 4.181 -9.370 1.00 88.00 82 LEU A N 1
ATOM 666 C CA . LEU A 1 82 ? -16.343 4.813 -8.049 1.00 88.00 82 LEU A CA 1
ATOM 667 C C . LEU A 1 82 ? -15.850 6.264 -8.104 1.00 88.00 82 LEU A C 1
ATOM 669 O O . LEU A 1 82 ? -15.866 6.945 -7.074 1.00 88.00 82 LEU A O 1
ATOM 673 N N . ILE A 1 83 ? -15.374 6.742 -9.256 1.00 87.06 83 ILE A N 1
ATOM 674 C CA . ILE A 1 83 ? -14.822 8.091 -9.393 1.00 87.06 83 ILE A CA 1
ATOM 675 C C . ILE A 1 83 ? -15.861 8.990 -10.079 1.00 87.06 83 ILE A C 1
ATOM 677 O O . ILE A 1 83 ? -16.045 8.886 -11.294 1.00 87.06 83 ILE A O 1
ATOM 681 N N . PRO A 1 84 ? -16.527 9.902 -9.341 1.00 85.88 84 PRO A N 1
ATOM 682 C CA . PRO A 1 84 ? -17.429 10.865 -9.960 1.00 85.88 84 PRO A CA 1
ATOM 683 C C . PRO A 1 84 ? -16.643 11.795 -10.894 1.00 85.88 84 PRO A C 1
ATOM 685 O O . PRO A 1 84 ? -15.531 12.215 -10.567 1.00 85.88 84 PRO A O 1
ATOM 688 N N . ASP A 1 85 ? -17.228 12.117 -12.049 1.00 89.06 85 ASP A N 1
ATOM 689 C CA . ASP A 1 85 ? -16.651 13.007 -13.068 1.00 89.06 85 ASP A CA 1
ATOM 690 C C . ASP A 1 85 ? -15.269 12.566 -13.588 1.00 89.06 85 ASP A C 1
ATOM 692 O O . ASP A 1 85 ? -14.337 13.368 -13.724 1.00 89.06 85 ASP A O 1
ATOM 696 N N . LEU A 1 86 ? -15.117 11.273 -13.886 1.00 88.69 86 LEU A N 1
ATOM 697 C CA . LEU A 1 86 ? -13.871 10.700 -14.390 1.00 88.69 86 LEU A CA 1
ATOM 698 C C . LEU A 1 86 ? -13.464 11.295 -15.752 1.00 88.69 86 LEU A C 1
ATOM 700 O O . LEU A 1 86 ? -14.052 10.993 -16.786 1.00 88.69 86 LEU A O 1
ATOM 704 N N . LYS A 1 87 ? -12.407 12.117 -15.757 1.00 93.06 87 LYS A N 1
ATOM 705 C CA . LYS A 1 87 ? -11.833 12.729 -16.976 1.00 93.06 87 LYS A CA 1
ATOM 706 C C . LYS A 1 87 ? -10.642 11.964 -17.556 1.00 93.06 87 LYS A C 1
ATOM 708 O O . LYS A 1 87 ? -10.276 12.190 -18.704 1.00 93.06 87 LYS A O 1
ATOM 713 N N . LEU A 1 88 ? -10.002 11.112 -16.753 1.00 90.75 88 LEU A N 1
ATOM 714 C CA . LEU A 1 88 ? -8.770 10.407 -17.105 1.00 90.75 88 LEU A CA 1
ATOM 715 C C . LEU A 1 88 ? -8.735 9.036 -16.431 1.00 90.75 88 LEU A C 1
ATOM 717 O O . LEU A 1 88 ? -8.899 8.945 -15.217 1.00 90.75 88 LEU A O 1
ATOM 721 N N . CYS A 1 89 ? -8.433 7.999 -17.210 1.00 89.25 89 CYS A N 1
ATOM 722 C CA . CYS A 1 89 ? -8.218 6.645 -16.709 1.00 89.25 89 CYS A CA 1
ATOM 723 C C . CYS A 1 89 ? -6.736 6.279 -16.789 1.00 89.25 89 CYS A C 1
ATOM 725 O O . CYS A 1 89 ? -6.088 6.514 -17.808 1.00 89.25 89 CYS A O 1
ATOM 727 N N . VAL A 1 90 ? -6.215 5.657 -15.732 1.00 86.81 90 VAL A N 1
ATOM 728 C CA . VAL A 1 90 ? -4.910 4.987 -15.763 1.00 86.81 90 VAL A CA 1
ATOM 729 C C . VAL A 1 90 ? -5.163 3.499 -15.969 1.00 86.81 90 VAL A C 1
ATOM 731 O O . VAL A 1 90 ? -5.935 2.897 -15.220 1.00 86.81 90 VAL A O 1
ATOM 734 N N . ILE A 1 91 ? -4.523 2.929 -16.987 1.00 89.44 91 ILE A N 1
ATOM 735 C CA . ILE A 1 91 ? -4.538 1.495 -17.289 1.00 89.44 91 ILE A CA 1
ATOM 736 C C . ILE A 1 91 ? -3.110 0.955 -17.252 1.00 89.44 91 ILE A C 1
ATOM 738 O O . ILE A 1 91 ? -2.158 1.658 -17.598 1.00 89.44 91 ILE A O 1
ATOM 742 N N . HIS A 1 92 ? -2.959 -0.305 -16.860 1.00 88.12 92 HIS A N 1
ATOM 743 C CA . HIS A 1 92 ? -1.713 -1.035 -17.052 1.00 88.12 92 HIS A CA 1
ATOM 744 C C . HIS A 1 92 ? -1.829 -1.855 -18.337 1.00 88.12 92 HIS A C 1
ATOM 746 O O . HIS A 1 92 ? -2.608 -2.797 -18.397 1.00 88.12 92 HIS A O 1
ATOM 752 N N . ALA A 1 93 ? -1.065 -1.484 -19.368 1.00 89.75 93 ALA A N 1
ATOM 753 C CA . ALA A 1 93 ? -0.966 -2.270 -20.603 1.00 89.75 93 ALA A CA 1
ATOM 754 C C . ALA A 1 93 ? -0.045 -3.495 -20.449 1.00 89.75 93 ALA A C 1
ATOM 756 O O . ALA A 1 93 ? -0.124 -4.434 -21.231 1.00 89.75 93 ALA A O 1
ATOM 757 N N . SER A 1 94 ? 0.841 -3.457 -19.454 1.00 89.56 94 SER A N 1
ATOM 758 C CA . SER A 1 94 ? 1.770 -4.527 -19.098 1.00 89.56 94 SER A CA 1
ATOM 759 C C . SER A 1 94 ? 2.184 -4.384 -17.635 1.00 89.56 94 SER A C 1
ATOM 761 O O . SER A 1 94 ? 2.193 -3.264 -17.105 1.00 89.56 94 SER A O 1
ATOM 763 N N . ARG A 1 95 ? 2.617 -5.477 -17.010 1.00 90.00 95 ARG A N 1
ATOM 764 C CA . ARG A 1 95 ? 3.207 -5.495 -15.658 1.00 90.00 95 ARG A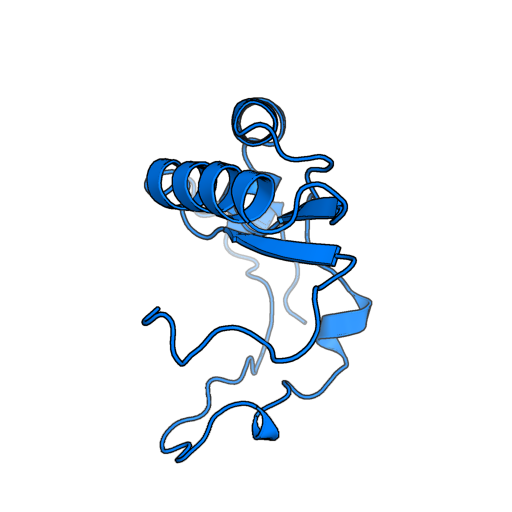 CA 1
ATOM 765 C C . ARG A 1 95 ? 4.631 -6.033 -15.677 1.00 90.00 95 ARG A C 1
ATOM 767 O O . ARG A 1 95 ? 4.957 -6.872 -16.505 1.00 90.00 95 ARG A O 1
ATOM 774 N N . GLY A 1 96 ? 5.454 -5.597 -14.725 1.00 91.62 96 GLY A N 1
ATOM 775 C CA . GLY A 1 96 ? 6.829 -6.063 -14.552 1.00 91.62 96 GLY A CA 1
ATOM 776 C C . GLY A 1 96 ? 7.880 -5.466 -15.488 1.00 91.62 96 GLY A C 1
ATOM 777 O O . GLY A 1 96 ? 7.597 -4.729 -16.432 1.00 91.62 96 GLY A O 1
ATOM 778 N N . CYS A 1 97 ? 9.149 -5.746 -15.176 1.00 93.44 97 CYS A N 1
ATOM 779 C CA . CYS A 1 97 ? 10.293 -5.257 -15.945 1.00 93.44 97 CYS A CA 1
ATOM 780 C C . CYS A 1 97 ? 11.498 -6.202 -15.830 1.00 93.44 97 CYS A C 1
ATOM 782 O O . CYS A 1 97 ? 12.001 -6.458 -14.738 1.00 93.44 97 CYS A O 1
ATOM 784 N N . ILE A 1 98 ? 12.026 -6.648 -16.976 1.00 95.25 98 ILE A N 1
ATOM 785 C CA . ILE A 1 98 ? 13.193 -7.551 -17.054 1.00 95.25 98 ILE A CA 1
ATOM 786 C C . ILE A 1 98 ? 14.536 -6.865 -16.736 1.00 95.25 98 ILE A C 1
ATOM 788 O O . ILE A 1 98 ? 15.574 -7.523 -16.627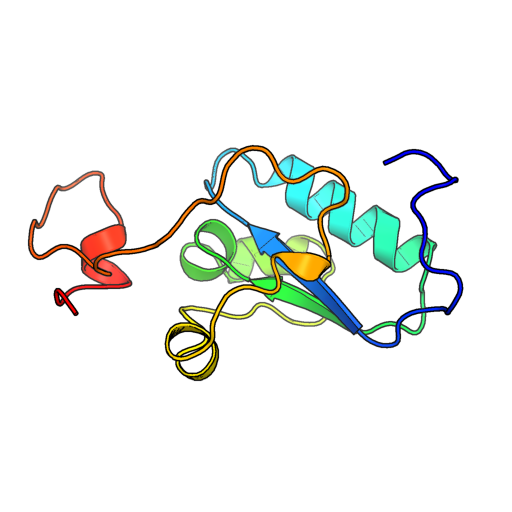 1.00 95.25 98 ILE A O 1
ATOM 792 N N . ARG A 1 99 ? 14.557 -5.529 -16.623 1.00 95.81 99 ARG A N 1
ATOM 793 C CA . ARG A 1 99 ? 15.788 -4.757 -16.406 1.00 95.81 99 ARG A CA 1
ATOM 794 C C . ARG A 1 99 ? 16.227 -4.843 -14.945 1.00 95.81 99 ARG A C 1
ATOM 796 O O . ARG A 1 99 ? 15.490 -4.474 -14.041 1.00 95.81 99 ARG A O 1
ATOM 803 N N . ARG A 1 100 ? 17.482 -5.230 -14.712 1.00 95.31 100 ARG A N 1
ATOM 804 C CA . ARG A 1 100 ? 18.076 -5.376 -13.368 1.00 95.31 100 ARG A CA 1
ATOM 805 C C . ARG A 1 100 ? 18.780 -4.101 -12.893 1.00 95.31 100 ARG A C 1
ATOM 807 O O . ARG A 1 100 ? 19.947 -4.127 -12.506 1.00 95.31 100 ARG A O 1
ATOM 814 N N . CYS A 1 101 ? 18.098 -2.960 -12.989 1.00 95.50 101 CYS A N 1
ATOM 815 C CA . CYS A 1 101 ? 18.650 -1.674 -12.557 1.00 95.50 101 CYS A CA 1
ATOM 816 C C . CYS A 1 101 ? 18.933 -1.704 -11.047 1.00 95.50 101 CYS A C 1
ATOM 818 O O . CYS A 1 101 ? 18.021 -1.953 -10.266 1.00 95.50 101 CYS A O 1
ATOM 820 N N . LYS A 1 102 ? 20.169 -1.392 -10.625 1.00 94.06 102 LYS A N 1
ATOM 821 C CA . LYS A 1 102 ? 20.616 -1.517 -9.218 1.00 94.06 102 LYS A CA 1
ATOM 822 C C . LYS A 1 102 ? 19.749 -0.750 -8.209 1.00 94.06 102 LYS A C 1
ATOM 824 O O . LYS A 1 102 ? 19.634 -1.169 -7.064 1.00 94.06 102 LYS A O 1
ATOM 829 N N . PHE A 1 103 ? 19.154 0.365 -8.633 1.00 91.06 103 PHE A N 1
ATOM 830 C CA . PHE A 1 103 ? 18.308 1.224 -7.800 1.00 91.06 103 PHE A CA 1
ATOM 831 C C . PHE A 1 103 ? 16.830 0.804 -7.774 1.00 91.06 103 PHE A C 1
ATOM 833 O O . PHE A 1 103 ? 16.067 1.304 -6.952 1.00 91.06 103 PHE A O 1
ATOM 840 N N . CYS A 1 104 ? 16.394 -0.061 -8.693 1.00 91.19 104 CYS A N 1
ATOM 841 C CA . CYS A 1 104 ? 14.982 -0.356 -8.900 1.00 91.19 104 CYS A CA 1
ATOM 842 C C . CYS A 1 104 ? 14.603 -1.685 -8.250 1.00 91.19 104 CYS A C 1
ATOM 844 O O . CYS A 1 104 ? 15.223 -2.711 -8.510 1.00 91.19 104 CYS A O 1
ATOM 846 N N . PHE A 1 105 ? 13.537 -1.689 -7.450 1.00 90.81 105 PHE A N 1
ATOM 847 C CA . PHE A 1 105 ? 13.040 -2.913 -6.819 1.00 90.81 105 PHE A CA 1
ATOM 848 C C . PHE A 1 105 ? 12.020 -3.675 -7.685 1.00 90.81 105 PHE A C 1
ATOM 850 O O . PHE A 1 105 ? 11.701 -4.823 -7.389 1.00 90.81 105 PHE A O 1
ATOM 857 N N . VAL A 1 106 ? 11.540 -3.079 -8.785 1.00 91.88 106 VAL A N 1
ATOM 858 C CA . VAL A 1 106 ? 10.509 -3.686 -9.650 1.00 91.88 106 VAL A CA 1
ATOM 859 C C . VAL A 1 106 ? 10.942 -5.057 -10.153 1.00 91.88 106 VAL A C 1
ATOM 861 O O . VAL A 1 106 ? 10.181 -5.998 -10.021 1.00 91.88 106 VAL A O 1
ATOM 864 N N . HIS A 1 107 ? 12.182 -5.231 -10.613 1.00 90.75 107 HIS A N 1
ATOM 865 C CA . HIS A 1 107 ? 12.644 -6.529 -11.122 1.00 90.75 107 HIS A CA 1
ATOM 866 C C . HIS A 1 107 ? 12.757 -7.625 -10.042 1.00 90.75 107 HIS A C 1
ATOM 868 O O . HIS A 1 107 ? 13.029 -8.779 -10.371 1.00 90.75 107 HIS A O 1
ATOM 874 N N . LYS A 1 108 ? 12.637 -7.271 -8.753 1.00 89.38 108 LYS A N 1
ATOM 875 C CA . LYS A 1 108 ? 12.574 -8.223 -7.635 1.00 89.38 108 LYS A CA 1
ATOM 876 C C . LYS A 1 108 ? 11.130 -8.590 -7.285 1.00 89.38 108 LYS A C 1
ATOM 878 O O . LYS A 1 108 ? 10.886 -9.745 -6.963 1.00 89.38 108 LYS A O 1
ATOM 883 N N . LEU A 1 109 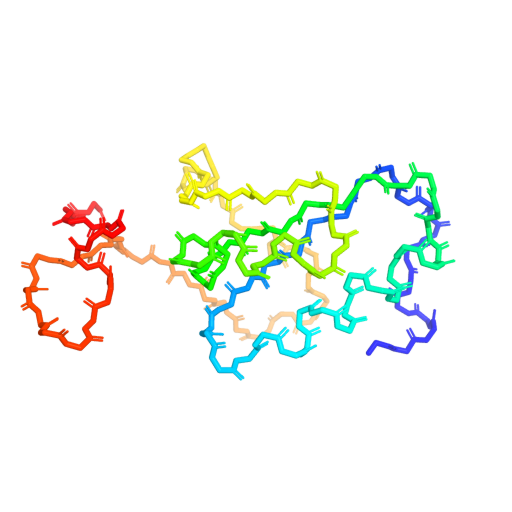? 10.193 -7.639 -7.363 1.00 88.69 109 LEU A N 1
ATOM 884 C CA . LEU A 1 109 ? 8.758 -7.895 -7.134 1.00 88.69 109 LEU A CA 1
ATOM 885 C C . LEU A 1 109 ? 8.071 -8.516 -8.354 1.00 88.69 109 LEU A C 1
ATOM 887 O O . LEU A 1 109 ? 7.256 -9.422 -8.222 1.00 88.69 109 LEU A O 1
ATOM 891 N N . GLU A 1 110 ? 8.406 -8.018 -9.538 1.00 91.12 110 GLU A N 1
ATOM 892 C CA . GLU A 1 110 ? 7.758 -8.292 -10.818 1.00 91.12 110 GLU A CA 1
ATOM 893 C C . GLU A 1 110 ? 8.834 -8.560 -11.902 1.00 91.12 110 GLU A C 1
ATOM 895 O O . GLU A 1 110 ? 9.066 -7.728 -12.787 1.00 91.12 110 GLU A O 1
ATOM 900 N N . PRO A 1 111 ? 9.554 -9.701 -11.833 1.00 91.06 111 PRO A N 1
ATOM 901 C CA . PRO A 1 111 ? 10.706 -9.982 -12.702 1.00 91.06 111 PRO A CA 1
ATOM 902 C C . PRO A 1 111 ? 10.351 -10.272 -14.168 1.00 91.06 111 PRO A C 1
ATOM 904 O O . PRO A 1 111 ? 11.225 -10.207 -15.034 1.00 91.06 111 PRO A O 1
ATOM 907 N N . HIS A 1 112 ? 9.096 -10.622 -14.452 1.00 91.69 112 HIS A N 1
ATOM 908 C CA . HIS A 1 112 ? 8.628 -11.016 -15.779 1.00 91.69 112 HIS A CA 1
ATOM 909 C C . HIS A 1 112 ? 7.634 -9.996 -16.310 1.00 91.69 112 HIS A C 1
ATOM 911 O O . HIS A 1 112 ? 6.799 -9.513 -15.548 1.00 91.69 112 HIS A O 1
ATOM 917 N N . ILE A 1 113 ? 7.719 -9.719 -17.611 1.00 89.62 113 ILE A N 1
ATOM 918 C CA . ILE A 1 113 ? 6.701 -8.933 -18.301 1.00 89.62 113 ILE A CA 1
ATOM 919 C C . ILE A 1 113 ? 5.494 -9.835 -18.547 1.00 89.62 113 ILE A C 1
ATOM 921 O O . ILE A 1 113 ? 5.658 -10.952 -19.047 1.00 89.62 113 ILE A O 1
ATOM 925 N N . LYS A 1 114 ? 4.319 -9.356 -18.155 1.00 82.19 114 LYS A N 1
ATOM 926 C CA . LYS A 1 114 ? 3.020 -9.966 -18.433 1.00 82.19 114 LYS A CA 1
ATOM 927 C C .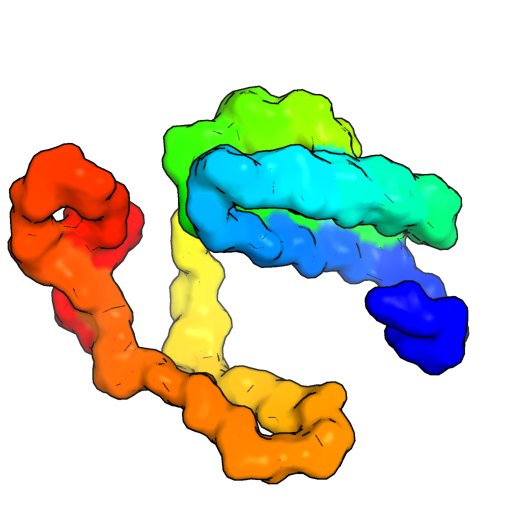 LYS A 1 114 ? 2.101 -8.946 -19.075 1.00 82.19 114 LYS A C 1
ATOM 929 O O . LYS A 1 114 ? 2.242 -7.748 -18.723 1.00 82.19 114 LYS A O 1
#

Sequence (114 aa):
MRKSDLPKNKPNLVLITSLFTYWWQPVWKSVKKYKKLYPNAEIIVGGIYASILPEYCKKSGCDEVYVGLVREAENLIPTYDLIPDLKLCVIHASRGCIRRCKFCFVHKLEPHIK

Foldseek 3Di:
DPPVPDDPDQAQEAEAEDEDLVCLVVSLVVQVVSCVVRVNHQYEYEYDNCQVCVVVSVVSVHPYRDHADPPVCLPDDPPQVVDPPDPDDDDDPKAADCDPPPPDCRCVRGVDID